Protein AF-A0A0M9UC05-F1 (afdb_monomer_lite)

Sequence (110 aa):
MQIGRASEEYVEGLLQEMGEPILRRHAYFTTPEGKRAFIDFETENYLIEVKNLSRPTLSSRFVEQAGKYLEISEEIGKPLRYYFTNQPPNESMIKLFKKYGIEWYHIPMP

pLDDT: mean 91.72, std 8.42, range [46.06, 98.12]

Structure (mmCIF, N/CA/C/O backbone):
data_AF-A0A0M9UC05-F1
#
_entry.id   AF-A0A0M9UC05-F1
#
loop_
_atom_site.group_PDB
_atom_site.id
_atom_site.type_symbol
_atom_site.label_atom_id
_atom_site.label_alt_id
_atom_site.label_comp_id
_atom_site.label_asym_id
_atom_site.label_entity_id
_atom_site.label_seq_id
_atom_site.pdbx_PDB_ins_code
_atom_site.Cartn_x
_atom_site.Cartn_y
_atom_site.Cartn_z
_atom_site.occupancy
_atom_site.B_iso_or_equiv
_atom_site.auth_seq_id
_atom_site.auth_comp_id
_atom_site.auth_asym_id
_atom_site.auth_atom_id
_atom_site.pdbx_PDB_model_num
ATOM 1 N N . MET A 1 1 ? 4.033 8.687 -21.486 1.00 46.06 1 MET A N 1
ATOM 2 C CA . MET A 1 1 ? 3.240 8.136 -20.367 1.00 46.06 1 MET A CA 1
ATOM 3 C C . MET A 1 1 ? 3.953 8.457 -19.068 1.00 46.06 1 MET A C 1
ATOM 5 O O . MET A 1 1 ? 5.169 8.328 -19.014 1.00 46.06 1 MET A O 1
ATOM 9 N N . GLN A 1 2 ? 3.228 8.938 -18.061 1.00 58.84 2 GLN A N 1
ATOM 10 C CA . GLN A 1 2 ? 3.775 9.185 -16.728 1.00 58.84 2 GLN A CA 1
ATOM 11 C C . GLN A 1 2 ? 3.965 7.823 -16.046 1.00 58.84 2 GLN A C 1
ATOM 13 O O . GLN A 1 2 ? 3.003 7.076 -15.928 1.00 58.84 2 GLN A O 1
ATOM 18 N N . ILE A 1 3 ? 5.196 7.481 -15.657 1.00 60.66 3 ILE A N 1
ATOM 19 C CA . ILE A 1 3 ? 5.590 6.137 -15.186 1.00 60.66 3 ILE A CA 1
ATOM 20 C C . ILE A 1 3 ? 4.684 5.601 -14.053 1.00 60.66 3 ILE A C 1
ATOM 22 O O . ILE A 1 3 ? 4.373 4.416 -14.045 1.00 60.66 3 ILE A O 1
ATOM 26 N N . GLY A 1 4 ? 4.193 6.466 -13.156 1.00 68.69 4 GLY A N 1
ATOM 27 C CA . GLY A 1 4 ? 3.256 6.074 -12.089 1.00 68.69 4 GLY A CA 1
ATOM 28 C C . GLY A 1 4 ? 1.906 5.561 -12.603 1.00 68.69 4 GLY A C 1
ATOM 29 O O . GLY A 1 4 ? 1.419 4.542 -12.133 1.00 68.69 4 GLY A O 1
ATOM 30 N N . ARG A 1 5 ? 1.365 6.176 -13.660 1.00 80.69 5 ARG A N 1
ATOM 31 C CA . ARG A 1 5 ? 0.088 5.754 -14.251 1.00 80.69 5 ARG A CA 1
ATOM 32 C C . ARG A 1 5 ? 0.173 4.354 -14.866 1.00 80.69 5 ARG A C 1
ATOM 34 O O . ARG A 1 5 ? -0.771 3.588 -14.751 1.00 80.69 5 ARG A O 1
ATOM 41 N N . ALA A 1 6 ? 1.308 4.015 -15.479 1.00 85.44 6 ALA A N 1
ATOM 42 C CA . ALA A 1 6 ? 1.512 2.687 -16.054 1.00 85.44 6 ALA A CA 1
ATOM 43 C C . ALA A 1 6 ? 1.635 1.604 -14.962 1.00 85.44 6 ALA A C 1
ATOM 45 O O . ALA A 1 6 ? 1.125 0.501 -15.133 1.00 85.44 6 ALA A O 1
ATOM 46 N N . SER A 1 7 ? 2.252 1.936 -13.821 1.00 90.25 7 SER A N 1
ATOM 47 C CA . SER A 1 7 ? 2.278 1.069 -12.635 1.00 90.25 7 SER A CA 1
ATOM 48 C C . SER A 1 7 ? 0.885 0.790 -12.093 1.00 90.25 7 SER A C 1
ATOM 50 O O . SER A 1 7 ? 0.546 -0.365 -11.856 1.00 90.25 7 SER A O 1
ATOM 52 N N . GLU A 1 8 ? 0.077 1.832 -11.919 1.00 93.44 8 GLU A N 1
ATOM 53 C CA . GLU A 1 8 ? -1.299 1.704 -11.440 1.00 93.44 8 GLU A CA 1
ATOM 54 C C . GLU A 1 8 ? -2.159 0.873 -12.401 1.00 93.44 8 GLU A C 1
ATOM 56 O O . GLU A 1 8 ? -2.834 -0.049 -11.959 1.00 93.44 8 GLU A O 1
ATOM 61 N N . GLU A 1 9 ? -2.098 1.145 -13.709 1.00 93.75 9 GLU A N 1
ATOM 62 C CA . GLU A 1 9 ? -2.839 0.393 -14.736 1.00 93.75 9 GLU A CA 1
ATOM 63 C C . GLU A 1 9 ? -2.456 -1.100 -14.743 1.00 93.75 9 GLU A C 1
ATOM 65 O O . GLU A 1 9 ? -3.323 -1.961 -14.891 1.00 93.75 9 GLU A O 1
ATOM 70 N N . TYR A 1 10 ? -1.177 -1.426 -14.523 1.00 93.88 10 TYR A N 1
ATOM 71 C CA . TYR A 1 10 ? -0.730 -2.816 -14.412 1.00 93.88 10 TYR A CA 1
ATOM 72 C C . TYR A 1 10 ? -1.276 -3.512 -13.159 1.00 93.88 10 TYR A C 1
ATOM 74 O O . TYR A 1 10 ? -1.796 -4.623 -13.251 1.00 93.88 10 TYR A O 1
ATOM 82 N N . VAL A 1 11 ? -1.203 -2.859 -11.992 1.00 95.44 11 VAL A N 1
ATOM 83 C CA . VAL A 1 11 ? -1.763 -3.417 -10.748 1.00 95.44 11 VAL A CA 1
ATOM 84 C C . VAL A 1 11 ? -3.277 -3.584 -10.859 1.00 95.44 11 VAL A C 1
ATOM 86 O O . VAL A 1 11 ? -3.806 -4.604 -10.431 1.00 95.44 11 VAL A O 1
ATOM 89 N N . GLU A 1 12 ? -3.973 -2.630 -11.476 1.00 95.25 12 GLU A N 1
ATOM 90 C CA . GLU A 1 12 ? -5.408 -2.727 -11.750 1.00 95.25 12 GLU A CA 1
ATOM 91 C C . GLU A 1 12 ? -5.749 -3.965 -12.593 1.00 95.25 12 GLU A C 1
ATOM 93 O O . GLU A 1 12 ? -6.664 -4.705 -12.231 1.00 95.25 12 GLU A O 1
ATOM 98 N N . GLY A 1 13 ? -4.990 -4.233 -13.661 1.00 94.38 13 GLY A N 1
ATOM 99 C CA . GLY A 1 13 ? -5.156 -5.444 -14.471 1.00 94.38 13 GLY A CA 1
ATOM 100 C C . GLY A 1 13 ? -4.964 -6.731 -13.661 1.00 94.38 13 GLY A C 1
ATOM 101 O O . GLY A 1 13 ? -5.805 -7.625 -13.723 1.00 94.38 13 GLY A O 1
ATOM 102 N N . LEU A 1 14 ? -3.918 -6.795 -12.828 1.00 94.38 14 LEU A N 1
ATOM 103 C CA . LEU A 1 14 ? -3.661 -7.952 -11.960 1.00 94.38 14 LEU A CA 1
ATOM 104 C C . LEU A 1 14 ? -4.800 -8.200 -10.961 1.00 94.38 14 LEU A C 1
ATOM 106 O O . LEU A 1 14 ? -5.211 -9.342 -10.765 1.00 94.38 14 LEU A O 1
ATOM 110 N N . LEU A 1 15 ? -5.331 -7.143 -10.342 1.00 94.56 15 LEU A N 1
ATOM 111 C CA . LEU A 1 15 ? -6.454 -7.260 -9.407 1.00 94.56 15 LEU A CA 1
ATOM 112 C C . LEU A 1 15 ? -7.704 -7.801 -10.108 1.00 94.56 15 LEU A C 1
ATOM 114 O O . LEU A 1 15 ? -8.368 -8.688 -9.576 1.00 94.56 15 LEU A O 1
ATOM 118 N N . GLN A 1 16 ? -7.982 -7.335 -11.328 1.00 93.69 16 GLN A N 1
ATOM 119 C CA . GLN A 1 16 ? -9.097 -7.837 -12.134 1.00 93.69 16 GLN A CA 1
ATOM 120 C C . GLN A 1 16 ? -8.927 -9.317 -12.503 1.00 93.69 16 GLN A C 1
ATOM 122 O O . GLN A 1 16 ? -9.879 -10.086 -12.375 1.00 93.69 16 GLN A O 1
ATOM 127 N N . GLU A 1 17 ? -7.725 -9.742 -12.904 1.00 94.75 17 GLU A N 1
ATOM 128 C CA . GLU A 1 17 ? -7.420 -11.150 -13.208 1.00 94.75 17 GLU A CA 1
ATOM 129 C C . GLU A 1 17 ? -7.566 -12.064 -11.982 1.00 94.75 17 GLU A C 1
ATOM 131 O O . GLU A 1 17 ? -7.998 -13.210 -12.104 1.00 94.75 17 GLU A O 1
ATOM 136 N N . MET A 1 18 ? -7.256 -11.546 -10.791 1.00 92.06 18 MET A N 1
ATOM 137 C CA . MET A 1 18 ? -7.436 -12.246 -9.516 1.00 92.06 18 MET A CA 1
ATOM 138 C C . MET A 1 18 ? -8.890 -12.257 -9.020 1.00 92.06 18 MET A C 1
ATOM 140 O O . MET A 1 18 ? -9.180 -12.894 -8.007 1.00 92.06 18 MET A O 1
ATOM 144 N N . GLY A 1 19 ? -9.803 -11.568 -9.710 1.00 93.44 19 GLY A N 1
ATOM 145 C CA . GLY A 1 19 ? -11.192 -11.424 -9.281 1.00 93.44 19 GLY A CA 1
ATOM 146 C C . GLY A 1 19 ? -11.368 -10.504 -8.070 1.00 93.44 19 GLY A C 1
ATOM 147 O O . GLY A 1 19 ? -12.359 -10.638 -7.357 1.00 93.44 19 GLY A O 1
ATOM 148 N N . GLU A 1 20 ? -10.433 -9.582 -7.825 1.00 93.69 20 GLU A N 1
ATOM 149 C CA . GLU A 1 20 ? -10.547 -8.566 -6.780 1.00 93.69 20 GLU A CA 1
ATOM 150 C C . GLU A 1 20 ? -11.184 -7.281 -7.351 1.00 93.69 20 GLU A C 1
ATOM 152 O O . GLU A 1 20 ? -10.542 -6.553 -8.118 1.00 93.69 20 GLU A O 1
ATOM 157 N N . PRO A 1 21 ? -12.435 -6.952 -6.984 1.00 92.69 21 PRO A N 1
ATOM 158 C CA . PRO A 1 21 ? -13.096 -5.754 -7.479 1.00 92.69 21 PRO A CA 1
ATOM 159 C C . PRO A 1 21 ? -12.491 -4.483 -6.866 1.00 92.69 21 PRO A C 1
ATOM 161 O O . PRO A 1 21 ? -12.413 -4.319 -5.646 1.00 92.69 21 PRO A O 1
ATOM 164 N N . ILE A 1 22 ? -12.120 -3.534 -7.728 1.00 95.62 22 ILE A N 1
ATOM 165 C CA . ILE A 1 22 ? -11.705 -2.188 -7.317 1.00 95.62 22 ILE A CA 1
ATOM 166 C C . ILE A 1 22 ? -12.961 -1.337 -7.129 1.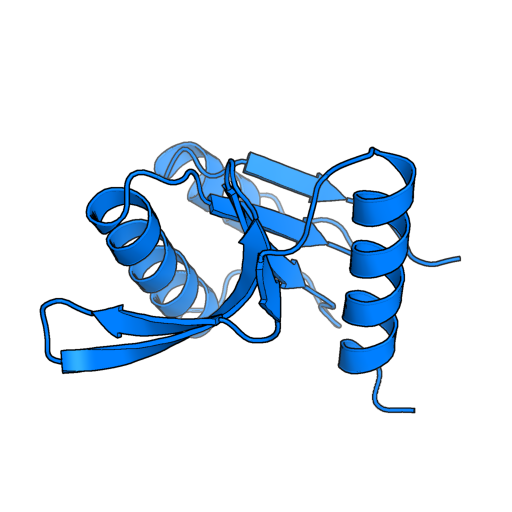00 95.62 22 ILE A C 1
ATOM 168 O O . ILE A 1 22 ? -13.658 -1.022 -8.092 1.00 95.62 22 ILE A O 1
ATOM 172 N N . LEU A 1 23 ? -13.234 -0.938 -5.888 1.00 94.69 23 LEU A N 1
ATOM 173 C CA . LEU A 1 23 ? -14.374 -0.085 -5.550 1.00 94.69 23 LEU A CA 1
ATOM 174 C C . LEU A 1 23 ? -14.103 1.374 -5.918 1.00 94.69 23 LEU A C 1
ATOM 176 O O . LEU A 1 23 ? -14.975 2.067 -6.444 1.00 94.69 23 LEU A O 1
ATOM 180 N N . ARG A 1 24 ? -12.890 1.854 -5.620 1.00 94.50 24 ARG A N 1
ATOM 181 C CA . ARG A 1 24 ? -12.452 3.225 -5.906 1.00 94.50 24 ARG A CA 1
ATOM 182 C C . ARG A 1 24 ? -10.992 3.244 -6.347 1.00 94.50 24 ARG A C 1
ATOM 184 O O . ARG A 1 24 ? -10.138 2.620 -5.722 1.00 94.50 24 ARG A O 1
ATOM 191 N N . ARG A 1 25 ? -10.715 4.021 -7.396 1.00 93.12 25 ARG A N 1
ATOM 192 C CA . ARG A 1 25 ? -9.364 4.440 -7.803 1.00 93.12 25 ARG A CA 1
ATOM 193 C C . ARG A 1 25 ? -9.050 5.793 -7.180 1.00 93.12 25 ARG A C 1
ATOM 195 O O . ARG A 1 25 ? -9.961 6.611 -7.049 1.00 93.12 25 ARG A O 1
ATOM 202 N N . HIS A 1 26 ? -7.787 6.020 -6.828 1.00 91.81 26 HIS A N 1
ATOM 203 C CA . HIS A 1 26 ? -7.317 7.222 -6.127 1.00 91.81 26 HIS A CA 1
ATOM 204 C C . HIS A 1 26 ? -8.236 7.559 -4.949 1.00 91.81 26 HIS A C 1
ATOM 206 O O . HIS A 1 26 ? -8.776 8.662 -4.832 1.00 91.81 26 HIS A O 1
ATOM 212 N N . ALA A 1 27 ? -8.468 6.548 -4.113 1.00 90.69 27 ALA A N 1
ATOM 213 C CA . ALA A 1 27 ? -9.388 6.599 -3.000 1.00 90.69 27 ALA A CA 1
ATOM 214 C C . ALA A 1 27 ? -8.975 7.713 -2.029 1.00 90.69 27 ALA A C 1
ATOM 216 O O . ALA A 1 27 ? -7.882 7.727 -1.455 1.00 90.69 27 ALA A O 1
ATOM 217 N N . TYR A 1 28 ? -9.877 8.682 -1.891 1.00 89.56 28 TYR A N 1
ATOM 218 C CA . TYR A 1 28 ? -9.695 9.849 -1.047 1.00 89.56 28 TYR A CA 1
ATOM 219 C C . TYR A 1 28 ? -10.233 9.588 0.357 1.00 89.56 28 TYR A C 1
ATOM 221 O O . TYR A 1 28 ? -11.401 9.221 0.524 1.00 89.56 28 TYR A O 1
ATOM 229 N N . PHE A 1 29 ? -9.397 9.866 1.355 1.00 90.56 29 PHE A N 1
ATOM 230 C CA . PHE A 1 29 ? -9.743 9.758 2.766 1.00 90.56 29 PHE A CA 1
ATOM 231 C C . PHE A 1 29 ? -9.345 11.025 3.527 1.00 90.56 29 PHE A C 1
ATOM 233 O O . PHE A 1 29 ? -8.358 11.698 3.206 1.00 90.56 29 PHE A O 1
ATOM 240 N N . THR A 1 30 ? -10.115 11.329 4.567 1.00 85.69 30 THR A N 1
ATOM 241 C CA . THR A 1 30 ? -9.786 12.362 5.551 1.00 85.69 30 THR A CA 1
ATOM 242 C C . THR A 1 30 ? -9.308 11.649 6.806 1.00 85.69 30 THR A C 1
ATOM 244 O O . THR A 1 30 ? -10.019 10.785 7.297 1.00 85.69 30 THR A O 1
ATOM 247 N N . THR A 1 31 ? -8.117 11.977 7.304 1.00 76.69 31 THR A N 1
ATOM 248 C CA . THR A 1 31 ? -7.615 11.423 8.568 1.00 76.69 31 THR A CA 1
ATOM 249 C C . THR A 1 31 ? -8.376 12.005 9.760 1.00 76.69 31 THR A C 1
ATOM 251 O O . THR A 1 31 ? -8.964 13.085 9.623 1.00 76.69 31 THR A O 1
ATOM 254 N N . PRO A 1 32 ? -8.283 11.395 10.956 1.00 70.12 32 PRO A N 1
ATOM 255 C CA . PRO A 1 32 ? -8.889 11.940 12.176 1.00 70.12 32 PRO A CA 1
ATOM 256 C C . PRO A 1 32 ? -8.464 13.386 12.489 1.00 70.12 32 PRO A C 1
ATOM 258 O O . PRO A 1 32 ? -9.238 14.181 13.012 1.00 70.12 32 PRO A O 1
ATOM 261 N N . GLU A 1 33 ? -7.243 13.762 12.106 1.00 77.19 33 GLU A N 1
ATOM 262 C CA . GLU A 1 33 ? -6.701 15.121 12.248 1.00 77.19 33 GLU A CA 1
ATOM 263 C C . GLU A 1 33 ? -7.169 16.105 11.151 1.00 77.19 33 GLU A C 1
ATOM 265 O O . GLU A 1 33 ? -6.691 17.238 11.081 1.00 77.19 33 GLU A O 1
ATOM 270 N N . GLY A 1 34 ? -8.043 15.679 10.236 1.00 77.50 34 GLY A N 1
ATOM 271 C CA . GLY A 1 34 ? -8.528 16.484 9.112 1.00 77.50 34 GLY A CA 1
ATOM 272 C C . GLY A 1 34 ? -7.559 16.584 7.926 1.00 77.50 34 GLY A C 1
ATOM 273 O O . GLY A 1 34 ? -7.770 17.395 7.020 1.00 77.50 34 GLY A O 1
ATOM 274 N N . LYS A 1 35 ? -6.485 15.782 7.891 1.00 80.06 35 LYS A N 1
ATOM 275 C CA . LYS A 1 35 ? -5.519 15.782 6.779 1.00 80.06 35 LYS A CA 1
ATOM 276 C C . LYS A 1 35 ? -6.007 14.880 5.644 1.00 80.06 35 LYS A C 1
ATOM 278 O O . LYS A 1 35 ? -6.713 13.907 5.850 1.00 80.06 35 LYS A O 1
ATOM 283 N N . ARG A 1 36 ? -5.564 15.162 4.417 1.00 83.50 36 ARG A N 1
ATOM 284 C CA . ARG A 1 36 ? -5.985 14.426 3.206 1.00 83.50 36 ARG A CA 1
ATOM 285 C C . ARG A 1 36 ? -5.051 13.279 2.851 1.00 83.50 36 ARG A C 1
ATOM 287 O O . ARG A 1 36 ? -3.851 13.525 2.731 1.00 83.50 36 ARG A O 1
ATOM 294 N N . ALA A 1 37 ? -5.560 12.079 2.626 1.00 87.75 37 ALA A N 1
ATOM 295 C CA . ALA A 1 37 ? -4.788 10.951 2.112 1.00 87.75 37 ALA A CA 1
ATOM 296 C C . ALA A 1 37 ? -5.355 10.453 0.783 1.00 87.75 37 ALA A C 1
ATOM 298 O O . ALA A 1 37 ? -6.569 10.449 0.583 1.00 87.75 37 ALA A O 1
ATOM 299 N N . PHE A 1 38 ? -4.450 10.038 -0.099 1.00 91.25 38 PHE A N 1
ATOM 300 C CA . PHE A 1 38 ? -4.760 9.525 -1.427 1.00 91.25 38 PHE A CA 1
ATOM 301 C C . PHE A 1 38 ? -4.108 8.159 -1.558 1.00 91.25 38 PHE A C 1
ATOM 303 O O . PHE A 1 38 ? -2.886 8.081 -1.639 1.00 91.25 38 PHE A O 1
ATOM 310 N N . ILE A 1 39 ? -4.917 7.112 -1.517 1.00 95.38 39 ILE A N 1
ATOM 311 C CA . ILE A 1 39 ? -4.451 5.734 -1.658 1.00 95.38 39 ILE A CA 1
ATOM 312 C C . ILE A 1 39 ? -4.852 5.259 -3.050 1.00 95.38 39 ILE A C 1
ATOM 314 O O . ILE A 1 39 ? -5.965 5.545 -3.495 1.00 95.38 39 ILE A O 1
ATOM 318 N N . ASP A 1 40 ? -3.959 4.573 -3.756 1.00 96.44 40 ASP A N 1
ATOM 319 C CA . ASP A 1 40 ? -4.160 4.283 -5.179 1.00 96.44 40 ASP A CA 1
ATOM 320 C C . ASP A 1 40 ? -5.416 3.454 -5.457 1.00 96.44 40 ASP A C 1
ATOM 322 O O . ASP A 1 40 ? -6.186 3.802 -6.358 1.00 96.44 40 ASP A O 1
ATOM 326 N N . PHE A 1 41 ? -5.684 2.426 -4.646 1.00 97.25 41 PHE A N 1
ATOM 327 C CA . PHE A 1 41 ? -6.907 1.634 -4.763 1.00 97.25 41 PHE A CA 1
ATOM 328 C C . PHE A 1 41 ? -7.540 1.301 -3.418 1.00 97.25 41 PHE A C 1
ATOM 330 O O . PHE A 1 41 ? -6.868 1.015 -2.426 1.00 97.25 41 PHE A O 1
ATOM 337 N N . GLU A 1 42 ? -8.866 1.255 -3.430 1.00 96.69 42 GLU A N 1
ATOM 338 C CA . GLU A 1 42 ? -9.660 0.577 -2.420 1.00 96.69 42 GLU A CA 1
ATOM 339 C C . GLU A 1 42 ? -10.400 -0.594 -3.063 1.00 96.69 42 GLU A C 1
ATOM 341 O O . GLU A 1 42 ? -11.125 -0.418 -4.048 1.00 96.69 42 GLU A O 1
ATOM 346 N N . THR A 1 43 ? -10.264 -1.768 -2.456 1.00 95.81 43 THR A N 1
ATOM 347 C CA . THR A 1 43 ? -11.038 -2.966 -2.787 1.00 95.81 43 THR A CA 1
ATOM 348 C C . THR A 1 43 ? -12.044 -3.269 -1.675 1.00 95.81 43 THR A C 1
ATOM 350 O O . THR A 1 43 ? -12.162 -2.527 -0.690 1.00 95.81 43 THR A O 1
ATOM 353 N N . GLU A 1 44 ? -12.808 -4.350 -1.814 1.00 93.69 44 GLU A N 1
ATOM 354 C CA . GLU A 1 44 ? -13.663 -4.837 -0.725 1.00 93.69 44 GLU A CA 1
ATOM 355 C C . GLU A 1 44 ? -12.842 -5.232 0.507 1.00 93.69 44 GLU A C 1
ATOM 357 O O . GLU A 1 44 ? -13.239 -4.928 1.633 1.00 93.69 44 GLU A O 1
ATOM 362 N N . ASN A 1 45 ? -11.673 -5.834 0.289 1.00 94.00 45 ASN A N 1
ATOM 363 C CA . ASN A 1 45 ? -10.900 -6.489 1.336 1.00 94.00 45 ASN A CA 1
ATOM 364 C C . ASN A 1 45 ? -9.704 -5.674 1.836 1.00 94.00 45 ASN A C 1
ATOM 366 O O . ASN A 1 45 ? -9.274 -5.886 2.965 1.00 94.00 45 ASN A O 1
ATOM 370 N N . TYR A 1 46 ? -9.118 -4.789 1.026 1.00 96.62 46 TYR A N 1
ATOM 371 C CA . TYR A 1 46 ? -7.885 -4.087 1.388 1.00 96.62 46 TYR A CA 1
ATOM 372 C C . TYR A 1 46 ? -7.730 -2.730 0.691 1.00 96.62 46 TYR A C 1
ATOM 374 O O . TYR A 1 46 ? -8.400 -2.397 -0.287 1.00 96.62 46 TYR A O 1
ATOM 382 N N . LEU A 1 47 ? -6.817 -1.932 1.238 1.00 97.50 47 LEU A N 1
ATOM 383 C CA . LEU A 1 47 ? -6.284 -0.714 0.642 1.00 97.50 47 LEU A CA 1
ATOM 384 C C . LEU A 1 47 ? -4.947 -1.024 -0.028 1.00 97.50 47 LEU A C 1
ATOM 386 O O . LEU A 1 47 ? -4.144 -1.788 0.512 1.00 97.50 47 LEU A O 1
ATOM 390 N N . ILE A 1 48 ? -4.688 -0.419 -1.185 1.00 97.94 48 ILE A N 1
ATOM 391 C CA . ILE A 1 48 ? -3.476 -0.680 -1.967 1.00 97.94 48 ILE A CA 1
ATOM 392 C C . ILE A 1 48 ? -2.792 0.628 -2.313 1.00 97.94 48 ILE A C 1
ATOM 394 O O . ILE A 1 48 ? -3.389 1.502 -2.935 1.00 97.94 48 ILE A O 1
ATOM 398 N N . GLU A 1 49 ? -1.510 0.702 -1.979 1.00 97.56 49 GLU A N 1
ATOM 399 C CA . GLU A 1 49 ? -0.604 1.733 -2.462 1.00 97.56 49 GLU A CA 1
ATOM 400 C C . GLU A 1 49 ? 0.400 1.125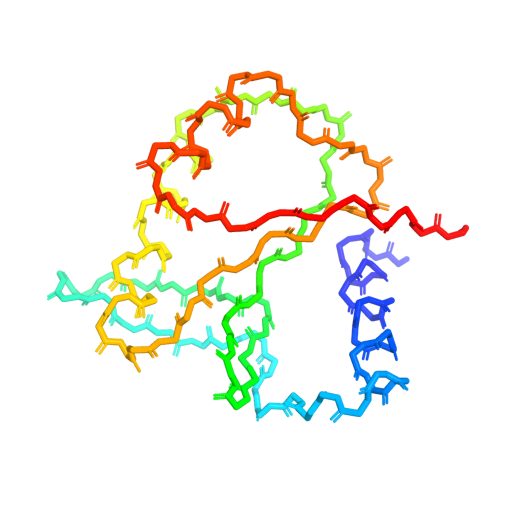 -3.446 1.00 97.56 49 GLU A C 1
ATOM 402 O O . GLU A 1 49 ? 1.123 0.177 -3.124 1.00 97.56 49 GLU A O 1
ATOM 407 N N . VAL A 1 50 ? 0.489 1.700 -4.637 1.00 96.69 50 VAL A N 1
ATOM 408 C CA . VAL A 1 50 ? 1.417 1.313 -5.693 1.00 96.69 50 VAL A CA 1
ATOM 409 C C . VAL A 1 50 ? 2.662 2.191 -5.626 1.00 96.69 50 VAL A C 1
ATOM 411 O O . VAL A 1 50 ? 2.619 3.419 -5.580 1.00 96.69 50 VAL A O 1
ATOM 414 N N . LYS A 1 51 ? 3.835 1.560 -5.631 1.00 94.31 51 LYS A N 1
ATOM 415 C CA . LYS A 1 51 ? 5.130 2.234 -5.577 1.00 94.31 51 LYS A CA 1
ATOM 416 C C . LYS A 1 51 ? 5.992 1.886 -6.776 1.00 94.31 51 LYS A C 1
ATOM 418 O O . LYS A 1 51 ? 6.384 0.742 -6.991 1.00 94.31 51 LYS A O 1
ATOM 423 N N . ASN A 1 52 ? 6.381 2.938 -7.486 1.00 90.75 52 ASN A N 1
ATOM 424 C CA . ASN A 1 52 ? 7.438 2.916 -8.481 1.00 90.75 52 ASN A CA 1
ATOM 425 C C . ASN A 1 52 ? 8.582 3.816 -7.993 1.00 90.75 52 ASN A C 1
ATOM 427 O O . ASN A 1 52 ? 8.486 5.044 -8.028 1.00 90.75 52 ASN A O 1
ATOM 431 N N . LEU A 1 53 ? 9.631 3.209 -7.437 1.00 86.38 53 LEU A N 1
ATOM 432 C CA . LEU A 1 53 ? 10.716 3.924 -6.767 1.00 86.38 53 LEU A CA 1
ATOM 433 C C . LEU A 1 53 ? 11.971 3.931 -7.626 1.00 86.38 53 LEU A C 1
ATOM 435 O O . LEU A 1 53 ? 12.593 2.893 -7.819 1.00 86.38 53 LEU A O 1
ATOM 439 N N . SER A 1 54 ? 12.427 5.106 -8.058 1.00 85.31 54 SER A N 1
ATOM 440 C CA . SER A 1 54 ? 13.723 5.231 -8.745 1.00 85.31 54 SER A CA 1
ATOM 441 C C . SER A 1 54 ? 14.894 4.712 -7.898 1.00 85.31 54 SER A C 1
ATOM 443 O O . SER A 1 54 ? 15.877 4.209 -8.438 1.00 85.31 54 SER A O 1
ATOM 445 N N . ARG A 1 55 ? 14.779 4.816 -6.567 1.00 87.38 55 ARG A N 1
ATOM 446 C CA . ARG A 1 55 ? 15.694 4.219 -5.593 1.00 87.38 55 ARG A CA 1
ATOM 447 C C . ARG A 1 55 ? 14.931 3.826 -4.319 1.00 87.38 55 ARG A C 1
ATOM 449 O O . ARG A 1 55 ? 14.354 4.713 -3.684 1.00 87.38 55 ARG A O 1
ATOM 456 N N . PRO A 1 56 ? 14.964 2.559 -3.874 1.00 89.19 56 PRO A N 1
ATOM 457 C CA . PRO A 1 56 ? 14.287 2.118 -2.660 1.00 89.19 56 PRO A CA 1
ATOM 458 C C . PRO A 1 56 ? 15.046 2.642 -1.440 1.00 89.19 56 PRO A C 1
ATOM 460 O O . PRO A 1 56 ? 16.052 2.078 -1.014 1.00 89.19 56 PRO A O 1
ATOM 463 N N . THR A 1 57 ? 14.601 3.780 -0.907 1.00 91.31 57 THR A N 1
ATOM 464 C CA . THR A 1 57 ? 15.195 4.438 0.264 1.00 91.31 57 THR A CA 1
ATOM 465 C C . THR A 1 57 ? 14.099 4.820 1.244 1.00 91.31 57 THR A C 1
ATOM 467 O O . THR A 1 57 ? 13.080 5.389 0.853 1.00 91.31 57 THR A O 1
ATOM 470 N N . LEU A 1 58 ? 14.330 4.555 2.530 1.00 93.56 58 LEU A N 1
ATOM 471 C CA . LEU A 1 58 ? 13.411 4.951 3.588 1.00 93.56 58 LEU A CA 1
ATOM 472 C C . LEU A 1 58 ? 13.582 6.445 3.886 1.00 93.56 58 LEU A C 1
ATOM 474 O O . LEU A 1 58 ? 14.449 6.838 4.663 1.00 93.56 58 LEU A O 1
ATOM 478 N N . SER A 1 59 ? 12.778 7.281 3.235 1.00 94.44 59 SER A N 1
ATOM 479 C CA . SER A 1 59 ? 12.739 8.721 3.504 1.00 94.44 59 SER A CA 1
ATOM 480 C C . SER A 1 59 ? 11.740 9.053 4.614 1.00 94.44 59 SER A C 1
ATOM 482 O O . SER A 1 59 ? 10.782 8.312 4.831 1.00 94.44 59 SER A O 1
ATOM 484 N N . SER A 1 60 ? 11.909 10.199 5.279 1.00 94.56 60 SER A N 1
ATOM 485 C CA . SER A 1 60 ? 10.935 10.696 6.265 1.00 94.56 60 SER A CA 1
ATOM 486 C C . SER A 1 60 ? 9.532 10.839 5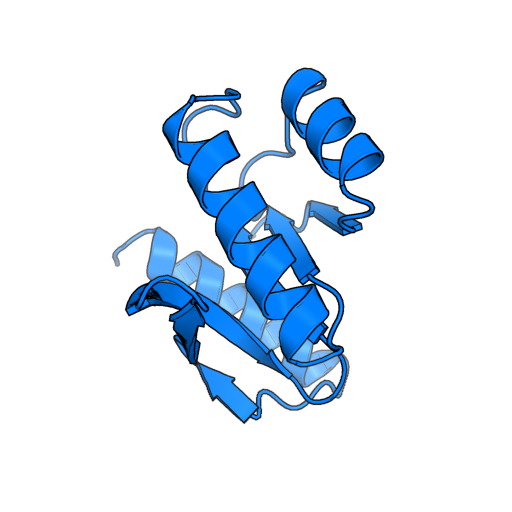.671 1.00 94.56 60 SER A C 1
ATOM 488 O O . SER A 1 60 ? 8.563 10.430 6.298 1.00 94.56 60 SER A O 1
ATOM 490 N N . ARG A 1 61 ? 9.430 11.320 4.425 1.00 92.19 61 ARG A N 1
ATOM 491 C CA . ARG A 1 61 ? 8.160 11.421 3.687 1.00 92.19 61 ARG A CA 1
ATOM 492 C C . ARG A 1 61 ? 7.498 10.063 3.474 1.00 92.19 61 ARG A C 1
ATOM 494 O O . ARG A 1 61 ? 6.283 9.959 3.575 1.00 92.19 61 ARG A O 1
ATOM 501 N N . PHE A 1 62 ? 8.289 9.031 3.180 1.00 94.38 62 PHE A N 1
ATOM 502 C CA . PHE A 1 62 ? 7.766 7.675 3.033 1.00 94.38 62 PHE A CA 1
ATOM 503 C C . PHE A 1 62 ? 7.204 7.157 4.361 1.00 94.38 62 PHE A C 1
ATOM 505 O O . PHE A 1 62 ? 6.110 6.605 4.381 1.00 94.38 62 PHE A O 1
ATOM 512 N N . VAL A 1 63 ? 7.933 7.364 5.464 1.00 95.81 63 VAL A N 1
ATOM 513 C CA . VAL A 1 63 ? 7.488 6.968 6.810 1.00 95.81 63 VAL A CA 1
ATOM 514 C C . VAL A 1 63 ? 6.191 7.685 7.187 1.00 95.81 63 VAL A C 1
ATOM 516 O O . VAL A 1 63 ? 5.249 7.034 7.621 1.00 95.81 63 VAL A O 1
ATOM 519 N N . GLU A 1 64 ? 6.127 9.002 6.981 1.00 93.62 64 GLU A N 1
ATOM 520 C CA . GLU A 1 64 ? 4.941 9.813 7.279 1.00 93.62 64 GLU A CA 1
ATOM 521 C C . GLU A 1 64 ? 3.727 9.362 6.460 1.00 93.62 64 GLU A C 1
ATOM 523 O O . GLU A 1 64 ? 2.642 9.181 7.008 1.00 93.62 64 GLU A O 1
ATOM 528 N N . GLN A 1 65 ? 3.908 9.114 5.160 1.00 93.50 65 GLN A N 1
ATOM 529 C CA . GLN A 1 65 ? 2.832 8.624 4.304 1.00 93.50 65 GLN A CA 1
ATOM 530 C C . GLN A 1 65 ? 2.357 7.228 4.726 1.00 93.50 65 GLN A C 1
ATOM 532 O O . GLN A 1 65 ? 1.156 7.012 4.847 1.00 93.50 65 GLN A O 1
ATOM 537 N N . ALA A 1 66 ? 3.280 6.295 4.977 1.00 95.12 66 ALA A N 1
ATOM 538 C CA . ALA A 1 66 ? 2.931 4.940 5.394 1.00 95.12 66 ALA A CA 1
ATOM 539 C C . ALA A 1 66 ? 2.199 4.920 6.741 1.00 95.12 66 ALA A C 1
ATOM 541 O O . ALA A 1 66 ? 1.212 4.205 6.877 1.00 95.12 66 ALA A O 1
ATOM 542 N N . GLY A 1 67 ? 2.634 5.736 7.708 1.00 94.25 67 GLY A N 1
ATOM 543 C CA . GLY A 1 67 ? 1.939 5.888 8.989 1.00 94.25 67 GLY A CA 1
ATOM 544 C C . GLY A 1 67 ? 0.528 6.447 8.809 1.00 94.25 67 GLY A C 1
ATOM 545 O O . GLY A 1 67 ? -0.432 5.877 9.310 1.00 94.25 67 GLY A O 1
ATOM 546 N N . LYS A 1 68 ? 0.381 7.494 7.993 1.00 93.56 68 LYS A N 1
ATOM 547 C CA . LYS A 1 68 ? -0.927 8.076 7.680 1.00 93.56 68 LYS A CA 1
ATOM 548 C C . LYS A 1 68 ? -1.889 7.077 7.035 1.00 93.56 68 LYS A C 1
ATOM 550 O O . LYS A 1 68 ? -3.082 7.090 7.314 1.00 93.56 68 LYS A O 1
ATOM 555 N N . TYR A 1 69 ? -1.393 6.251 6.118 1.00 95.38 69 TYR A N 1
ATOM 556 C CA . TYR A 1 69 ? -2.236 5.276 5.424 1.00 95.38 69 TYR A CA 1
ATOM 557 C C . TYR A 1 69 ? -2.590 4.103 6.334 1.00 95.38 69 TYR A C 1
ATOM 559 O O . TYR A 1 69 ? -3.681 3.554 6.205 1.00 95.38 69 TYR A O 1
ATOM 567 N N . LEU A 1 70 ? -1.707 3.757 7.276 1.00 95.00 70 LEU A N 1
ATOM 568 C CA . LEU A 1 70 ? -2.000 2.784 8.322 1.00 95.00 70 LEU A CA 1
ATOM 569 C C . LEU A 1 70 ? -3.145 3.259 9.226 1.00 95.00 70 LEU A C 1
ATOM 571 O O . LEU A 1 70 ? -4.080 2.500 9.435 1.00 95.00 70 LEU A O 1
ATOM 575 N N . GLU A 1 71 ? -3.129 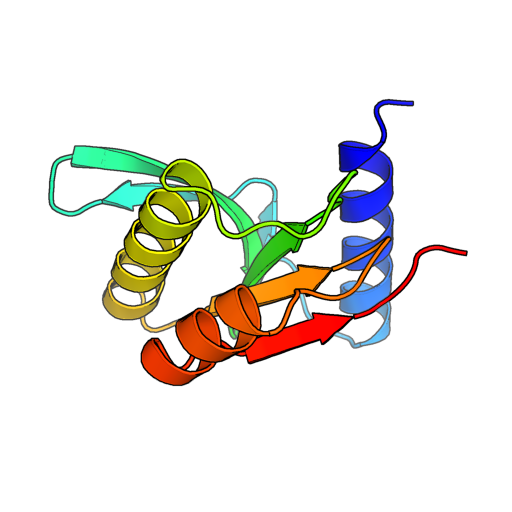4.516 9.679 1.00 93.00 71 GLU A N 1
ATOM 576 C CA . GLU A 1 71 ? -4.221 5.080 10.494 1.00 93.00 71 GLU A CA 1
ATOM 577 C C . GLU A 1 71 ? -5.582 4.960 9.788 1.00 93.00 71 GLU A C 1
ATOM 579 O O . GLU A 1 71 ? -6.575 4.567 10.393 1.00 93.00 71 GLU A O 1
ATOM 584 N N . ILE A 1 72 ? -5.622 5.239 8.481 1.00 93.25 72 ILE A N 1
ATOM 585 C CA . ILE A 1 72 ? -6.842 5.105 7.670 1.00 93.25 72 ILE A CA 1
ATOM 586 C C . ILE A 1 72 ? -7.258 3.643 7.535 1.00 93.25 72 ILE A C 1
ATOM 588 O O . ILE A 1 72 ? -8.441 3.331 7.644 1.00 93.25 72 ILE A O 1
ATOM 592 N N . SER A 1 73 ? -6.296 2.755 7.284 1.00 94.56 73 SER A N 1
ATOM 593 C CA . SER A 1 73 ? -6.519 1.310 7.206 1.00 94.56 73 SER A CA 1
ATOM 594 C C . SER A 1 73 ? -7.162 0.773 8.485 1.00 94.56 73 SER A C 1
ATOM 596 O O . SER A 1 73 ? -8.130 0.012 8.406 1.00 94.56 73 SER A O 1
ATOM 598 N N . GLU A 1 74 ? -6.683 1.218 9.646 1.00 93.75 74 GLU A N 1
ATOM 599 C CA . GLU A 1 74 ? -7.230 0.854 10.952 1.00 93.75 74 GLU A CA 1
ATOM 600 C C . GLU A 1 74 ? -8.631 1.444 11.168 1.00 93.75 74 GLU A C 1
ATOM 602 O O . GLU A 1 74 ? -9.530 0.728 11.609 1.00 93.75 74 GLU A O 1
ATOM 607 N N . GLU A 1 75 ? -8.850 2.711 10.801 1.00 91.12 75 GLU A N 1
ATOM 608 C CA . GLU A 1 75 ? -10.140 3.398 10.951 1.00 91.12 75 GLU A CA 1
ATOM 609 C C . GLU A 1 75 ? -11.262 2.739 10.135 1.00 91.12 75 GLU A C 1
ATOM 611 O O . GLU A 1 75 ? -12.365 2.535 10.644 1.00 91.12 75 GLU A O 1
ATOM 616 N N . ILE A 1 76 ? -10.992 2.382 8.874 1.00 91.25 76 ILE A N 1
ATOM 617 C CA . ILE A 1 76 ? -12.006 1.787 7.989 1.00 91.25 76 ILE A CA 1
ATOM 618 C C . ILE A 1 76 ? -12.072 0.256 8.086 1.00 91.25 76 ILE A C 1
ATOM 620 O O . ILE A 1 76 ? -12.905 -0.363 7.423 1.00 91.25 76 ILE A O 1
ATOM 624 N N . GLY A 1 77 ? -11.183 -0.362 8.872 1.00 93.69 77 GLY A N 1
ATOM 625 C CA . GLY A 1 77 ? -11.127 -1.811 9.066 1.00 93.69 77 GLY A CA 1
ATOM 626 C C . GLY A 1 77 ? -10.669 -2.604 7.838 1.00 93.69 77 GLY A C 1
ATOM 627 O O . GLY A 1 77 ? -11.065 -3.759 7.683 1.00 93.69 77 GLY A O 1
ATOM 628 N N . LYS A 1 78 ? -9.851 -2.011 6.959 1.00 95.38 78 LYS A N 1
ATOM 629 C CA . LYS A 1 78 ? -9.305 -2.678 5.762 1.00 95.38 78 LYS A CA 1
ATOM 630 C C . LYS A 1 78 ? -7.782 -2.697 5.816 1.00 95.38 78 LYS A C 1
ATOM 632 O O . LYS A 1 78 ? -7.199 -1.617 5.853 1.00 95.38 78 LYS A O 1
ATOM 637 N N . PRO A 1 79 ? -7.113 -3.863 5.768 1.00 97.19 79 PRO A N 1
ATOM 638 C CA . PRO A 1 79 ? -5.654 -3.948 5.746 1.00 97.19 79 PRO A CA 1
ATOM 639 C C . PRO A 1 79 ? -5.011 -3.144 4.610 1.00 97.19 79 PRO A C 1
ATOM 641 O O . PRO A 1 79 ? -5.531 -3.104 3.495 1.00 97.19 79 PRO A O 1
ATOM 644 N N . LEU A 1 80 ? -3.850 -2.548 4.880 1.00 97.81 80 LEU A N 1
ATOM 645 C CA . LEU A 1 80 ? -3.041 -1.834 3.892 1.00 97.81 80 LEU A CA 1
ATOM 646 C C . LEU A 1 80 ? -1.986 -2.745 3.257 1.00 97.81 80 LEU A C 1
ATOM 648 O O . LEU A 1 80 ? -1.254 -3.451 3.956 1.00 97.81 80 LEU A O 1
ATOM 652 N N . ARG A 1 81 ? -1.861 -2.669 1.930 1.00 98.06 81 ARG A N 1
ATOM 653 C CA . ARG A 1 81 ? -0.872 -3.406 1.137 1.00 98.06 81 ARG A CA 1
ATOM 654 C C . ARG A 1 81 ? -0.061 -2.472 0.247 1.00 98.06 81 ARG A C 1
ATOM 656 O O . ARG A 1 81 ? -0.611 -1.567 -0.371 1.00 98.06 81 ARG A O 1
ATOM 663 N N . TYR A 1 82 ? 1.240 -2.731 0.131 1.00 97.94 82 TYR A N 1
ATOM 664 C CA . TYR A 1 82 ? 2.127 -2.006 -0.785 1.00 97.94 82 TYR A CA 1
ATOM 665 C C . TYR A 1 82 ? 2.556 -2.874 -1.966 1.00 97.94 82 TYR A C 1
ATOM 667 O O . TYR A 1 82 ? 3.101 -3.961 -1.781 1.00 97.94 82 TYR A O 1
ATOM 675 N N . TYR A 1 83 ? 2.370 -2.371 -3.181 1.00 97.38 83 TYR A N 1
ATOM 676 C CA . TYR A 1 83 ? 2.729 -3.057 -4.420 1.00 97.38 83 TYR A CA 1
ATOM 677 C C . TYR A 1 83 ? 3.884 -2.320 -5.093 1.00 97.38 83 TYR A C 1
ATOM 679 O O . TYR A 1 83 ? 3.738 -1.188 -5.540 1.00 97.38 83 TYR A O 1
ATOM 687 N N . PHE A 1 84 ? 5.050 -2.951 -5.163 1.00 96.25 84 PHE A N 1
ATOM 688 C CA . PHE A 1 84 ? 6.252 -2.383 -5.765 1.00 96.25 84 PHE A CA 1
ATOM 689 C C . PHE A 1 84 ? 6.418 -2.887 -7.195 1.00 96.25 84 PHE A C 1
ATOM 691 O O . PHE A 1 84 ? 6.584 -4.090 -7.394 1.00 96.25 84 PHE A O 1
ATOM 698 N N . THR A 1 85 ? 6.404 -1.991 -8.183 1.00 94.19 85 THR A N 1
ATOM 699 C CA . THR A 1 85 ? 6.303 -2.394 -9.600 1.00 94.19 85 THR A CA 1
ATOM 700 C C . THR A 1 85 ? 7.596 -2.276 -10.402 1.00 94.19 85 THR A C 1
ATOM 702 O O . THR A 1 85 ? 7.591 -2.529 -11.603 1.00 94.19 85 THR A O 1
ATOM 705 N N . ASN A 1 86 ? 8.696 -1.831 -9.793 1.00 92.06 86 ASN A N 1
ATOM 706 C CA . ASN A 1 86 ? 9.970 -1.658 -10.497 1.00 92.06 86 ASN A CA 1
ATOM 707 C C . ASN A 1 86 ? 11.176 -2.197 -9.710 1.00 92.06 86 ASN A C 1
ATOM 709 O O . ASN A 1 86 ? 12.052 -2.832 -10.288 1.00 92.06 86 ASN A O 1
ATOM 713 N N . GLN A 1 87 ? 11.235 -1.935 -8.404 1.00 92.06 87 GLN A N 1
ATOM 714 C CA . GLN A 1 87 ? 12.251 -2.448 -7.492 1.00 92.06 87 GLN A CA 1
ATOM 715 C C . GLN A 1 87 ? 11.601 -2.802 -6.154 1.00 92.06 87 GLN A C 1
ATOM 717 O O . GLN A 1 87 ? 10.708 -2.074 -5.711 1.00 92.06 87 GLN A O 1
ATOM 722 N N . PRO A 1 88 ? 12.056 -3.867 -5.473 1.00 95.19 88 PRO A N 1
ATOM 723 C CA . PRO A 1 88 ? 11.533 -4.223 -4.163 1.00 95.19 88 PRO A CA 1
ATOM 724 C C . PRO A 1 88 ? 11.912 -3.165 -3.107 1.00 95.19 88 PRO A C 1
ATOM 726 O O . PRO A 1 88 ? 12.875 -2.410 -3.291 1.00 95.19 88 PRO A O 1
ATOM 729 N N . PRO A 1 89 ? 11.199 -3.112 -1.967 1.00 96.31 89 PRO A N 1
ATOM 730 C CA . PRO A 1 89 ? 11.609 -2.287 -0.839 1.00 96.31 89 PRO A CA 1
ATOM 731 C C . PRO A 1 89 ? 12.977 -2.732 -0.307 1.00 96.31 89 PRO A C 1
ATOM 733 O O . PRO A 1 89 ? 13.332 -3.909 -0.349 1.00 96.31 89 PRO A O 1
ATOM 736 N N . ASN A 1 90 ? 13.746 -1.791 0.244 1.00 96.88 90 ASN A N 1
ATOM 737 C CA . ASN A 1 90 ? 15.002 -2.123 0.917 1.00 96.88 90 ASN A CA 1
ATOM 738 C C . ASN A 1 90 ? 14.760 -2.662 2.342 1.00 96.88 90 ASN A C 1
ATOM 740 O O . ASN A 1 90 ? 13.650 -2.591 2.872 1.00 96.88 90 ASN A O 1
ATOM 744 N N . GLU A 1 91 ? 15.815 -3.135 3.012 1.00 97.75 91 GLU A N 1
ATOM 745 C CA . GLU A 1 91 ? 15.711 -3.701 4.366 1.00 97.75 91 GLU A CA 1
ATOM 746 C C . GLU A 1 91 ? 15.071 -2.761 5.397 1.00 97.75 91 GLU A C 1
ATOM 748 O O . GLU A 1 91 ? 14.300 -3.205 6.248 1.00 97.75 91 GLU A O 1
ATOM 753 N N . SER A 1 92 ? 15.380 -1.464 5.350 1.00 97.62 92 SER A N 1
ATOM 754 C CA . SER A 1 92 ? 14.829 -0.485 6.294 1.00 97.62 92 SER A CA 1
ATOM 755 C C . SER A 1 92 ? 13.326 -0.295 6.097 1.00 97.62 92 SER A C 1
ATOM 757 O O . SER A 1 92 ? 12.585 -0.181 7.070 1.00 97.62 92 SER A O 1
ATOM 759 N N . MET A 1 93 ? 12.864 -0.306 4.848 1.00 97.94 93 MET A N 1
ATOM 760 C CA . MET A 1 93 ? 11.441 -0.267 4.515 1.00 97.94 93 MET A CA 1
ATOM 761 C C . MET A 1 93 ? 10.736 -1.559 4.930 1.00 97.94 93 MET A C 1
ATOM 763 O O . MET A 1 93 ? 9.678 -1.496 5.543 1.00 97.94 93 MET A O 1
ATOM 767 N N . ILE A 1 94 ? 11.352 -2.723 4.699 1.00 98.12 94 ILE A N 1
ATOM 768 C CA . ILE A 1 94 ? 10.820 -4.017 5.154 1.00 98.12 94 ILE A CA 1
ATOM 769 C C . ILE A 1 94 ? 10.679 -4.039 6.683 1.00 98.12 94 ILE A C 1
ATOM 771 O O . ILE A 1 94 ? 9.660 -4.489 7.205 1.00 98.12 94 ILE A O 1
ATOM 775 N N . LYS A 1 95 ? 11.665 -3.510 7.422 1.00 98.06 95 LYS A N 1
ATOM 776 C CA . LYS A 1 95 ? 11.589 -3.362 8.886 1.00 98.06 95 LYS A CA 1
ATOM 777 C C . LYS A 1 95 ? 10.436 -2.448 9.30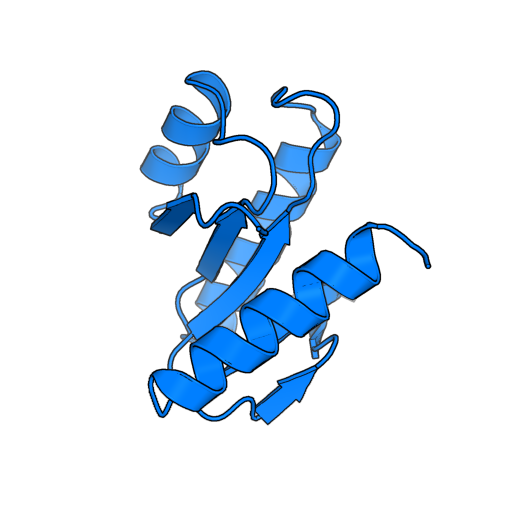9 1.00 98.06 95 LYS A C 1
ATOM 779 O O . LYS A 1 95 ? 9.755 -2.773 10.279 1.00 98.06 95 LYS A O 1
ATOM 784 N N . LEU A 1 96 ? 10.202 -1.344 8.591 1.00 97.81 96 LEU A N 1
ATOM 785 C CA . LEU A 1 96 ? 9.050 -0.470 8.834 1.00 97.81 96 LEU A CA 1
ATOM 786 C C . LEU A 1 96 ? 7.733 -1.222 8.607 1.00 97.81 96 LEU A C 1
ATOM 788 O O . LEU A 1 96 ? 6.891 -1.237 9.498 1.00 97.81 96 LEU A O 1
ATOM 792 N N . PHE A 1 97 ? 7.574 -1.886 7.462 1.00 98.00 97 PHE A N 1
ATOM 793 C CA . PHE A 1 97 ? 6.361 -2.638 7.144 1.00 98.00 97 PHE A CA 1
ATOM 794 C C . PHE A 1 97 ? 6.083 -3.744 8.155 1.00 98.00 97 PHE A C 1
ATOM 796 O O . PHE A 1 97 ? 4.966 -3.852 8.647 1.00 98.00 97 PHE A O 1
ATOM 803 N N . LYS A 1 98 ? 7.115 -4.489 8.567 1.00 97.88 98 LYS A N 1
ATOM 804 C CA . LYS A 1 98 ? 6.994 -5.494 9.628 1.00 97.88 98 LYS A CA 1
ATOM 805 C C . LYS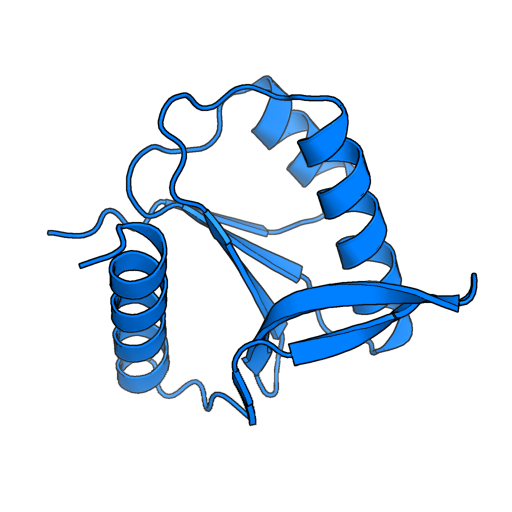 A 1 98 ? 6.558 -4.878 10.959 1.00 97.88 98 LYS A C 1
ATOM 807 O O . LYS A 1 98 ? 5.733 -5.466 11.647 1.00 97.88 98 LYS A O 1
ATOM 812 N N . LYS A 1 99 ? 7.101 -3.712 11.327 1.00 97.38 99 LYS A N 1
ATOM 813 C CA . LYS A 1 99 ? 6.692 -2.982 12.538 1.00 97.38 99 LYS A CA 1
ATOM 814 C C . LYS A 1 99 ? 5.224 -2.552 12.468 1.00 97.38 99 LYS A C 1
ATOM 816 O O . LYS A 1 99 ? 4.554 -2.565 13.492 1.00 97.38 99 LYS A O 1
ATOM 821 N N . TYR A 1 100 ? 4.758 -2.156 11.289 1.00 96.75 100 TYR A N 1
ATOM 822 C CA . TYR A 1 100 ? 3.393 -1.684 11.053 1.00 96.75 100 TYR A CA 1
ATOM 823 C C . TYR A 1 100 ? 2.393 -2.801 10.734 1.00 96.75 100 TYR A C 1
ATOM 825 O O . TYR A 1 100 ? 1.209 -2.524 10.624 1.00 96.75 100 TYR A O 1
ATOM 833 N N . GLY A 1 101 ? 2.842 -4.048 10.566 1.00 96.75 101 GLY A N 1
ATOM 834 C CA . GLY A 1 101 ? 1.968 -5.132 10.108 1.00 96.75 101 GLY A CA 1
ATOM 835 C C . GLY A 1 101 ? 1.443 -4.935 8.679 1.00 96.75 101 GLY A C 1
ATOM 836 O O . GLY A 1 101 ? 0.416 -5.501 8.328 1.00 96.75 101 GLY A O 1
ATOM 837 N N . ILE A 1 102 ? 2.133 -4.138 7.858 1.00 97.94 102 ILE A N 1
ATOM 838 C CA . ILE A 1 102 ? 1.757 -3.863 6.467 1.00 97.94 102 ILE A CA 1
ATOM 839 C C . ILE A 1 102 ? 2.320 -4.963 5.568 1.00 97.94 102 ILE A C 1
ATOM 841 O O . ILE A 1 102 ? 3.524 -5.241 5.584 1.00 97.94 102 ILE A O 1
ATOM 845 N N . GLU A 1 103 ? 1.463 -5.561 4.745 1.00 97.62 103 GLU A N 1
ATOM 846 C CA . GLU A 1 103 ? 1.896 -6.501 3.713 1.00 97.62 103 GLU A CA 1
ATOM 847 C C . GLU A 1 103 ? 2.489 -5.759 2.513 1.00 97.62 103 GLU A C 1
ATOM 849 O O . GLU A 1 103 ? 2.066 -4.656 2.153 1.00 97.62 103 GLU A O 1
ATOM 854 N N . TRP A 1 104 ? 3.461 -6.380 1.849 1.00 97.81 104 TRP A N 1
ATOM 855 C CA . TRP A 1 104 ? 4.044 -5.827 0.636 1.00 97.81 104 TRP A CA 1
ATOM 856 C C . TRP A 1 104 ? 4.377 -6.915 -0.379 1.00 97.81 104 TRP A C 1
ATOM 858 O O . TRP A 1 104 ? 4.704 -8.045 -0.021 1.00 97.81 104 TRP A O 1
ATOM 868 N N . TYR A 1 105 ? 4.330 -6.534 -1.652 1.00 96.88 105 TYR A N 1
ATOM 869 C CA . TYR A 1 105 ? 4.561 -7.407 -2.795 1.00 96.88 105 TYR A CA 1
ATOM 870 C C . TYR A 1 105 ? 5.491 -6.708 -3.783 1.00 96.88 105 TYR A C 1
ATOM 872 O O . TYR A 1 105 ? 5.377 -5.504 -4.009 1.00 96.88 105 TYR A O 1
ATOM 880 N N . HIS A 1 106 ? 6.416 -7.457 -4.379 1.00 96.19 106 HIS A N 1
ATOM 881 C CA . HIS A 1 106 ? 7.195 -6.985 -5.520 1.00 96.19 106 HIS A CA 1
ATOM 882 C C . HIS A 1 106 ? 6.675 -7.669 -6.783 1.00 96.19 106 HIS A C 1
ATOM 884 O O . HIS A 1 106 ? 6.865 -8.870 -6.964 1.00 96.19 106 HIS A O 1
ATOM 890 N N . ILE A 1 107 ? 6.006 -6.889 -7.624 1.00 92.88 107 ILE A N 1
ATOM 891 C CA . ILE A 1 107 ? 5.336 -7.319 -8.852 1.00 92.88 107 ILE A CA 1
ATOM 892 C C . ILE A 1 107 ? 5.861 -6.469 -10.016 1.00 92.88 107 ILE A C 1
ATOM 894 O O . ILE A 1 107 ? 5.231 -5.483 -10.402 1.00 92.88 107 ILE A O 1
ATOM 898 N N . PRO A 1 108 ? 7.061 -6.780 -10.532 1.00 89.62 108 PRO A N 1
ATOM 899 C CA . PRO A 1 108 ? 7.687 -5.967 -11.562 1.00 89.62 108 PRO A CA 1
ATOM 900 C C . PRO A 1 108 ? 6.794 -5.894 -12.802 1.00 89.62 108 PRO A C 1
ATOM 902 O O . PRO A 1 108 ? 6.264 -6.910 -13.255 1.00 89.62 108 PRO A O 1
ATOM 905 N N . MET A 1 109 ? 6.628 -4.684 -13.334 1.00 87.19 109 MET A N 1
ATOM 906 C CA . MET A 1 109 ? 6.035 -4.505 -14.654 1.00 87.19 109 MET A CA 1
ATOM 907 C C . MET A 1 109 ? 6.946 -5.128 -15.721 1.00 87.19 109 MET A C 1
ATOM 909 O O . MET A 1 109 ? 8.170 -5.000 -15.596 1.00 87.19 109 MET A O 1
ATOM 913 N N . PRO A 1 110 ? 6.368 -5.780 -16.744 1.00 79.44 110 PRO A N 1
ATOM 914 C CA . PRO A 1 110 ? 7.116 -6.307 -17.881 1.00 79.44 110 PRO A CA 1
ATOM 915 C C . PRO A 1 110 ? 7.742 -5.211 -18.757 1.00 79.44 110 PRO A C 1
ATOM 917 O O . PRO A 1 110 ? 7.233 -4.064 -18.764 1.00 79.44 110 PRO A O 1
#

Secondary structure (DSSP, 8-state):
--HHHHHHHHHHHHHHHTT--EEEEEEEEE-TTS-EEEEEEEESS-EEEEE--SS----HHHHHHHHHHHHHHHHHT--EEEEESSSPPPHHHHHHHHHHT-EEEE----

Radius of gyration: 13.34 Å; chains: 1; bounding box: 30×29×33 Å

Foldseek 3Di:
DPPVVVQLVVVVVVCVVVVWDFPDAQDWDQAPVRDIATFGTDTPAATEHEDEDPDQDDDPVNLVNVVRVLRVCVVVVHAYEYEYADDDHDPVVVVSCVVSVYHYDYHHDD

Organism: NCBI:txid872965